Protein AF-A0A8T6VFJ3-F1 (afdb_monomer_lite)

Sequence (61 aa):
ENCTKCPRLAEYIRDVAKNKVKRFADQDYYGKPLSGFGDVKGKLLIVGLAPAAHGGNRTGR

Radius of gyration: 12.98 Å; chains: 1; bounding box: 31×22×35 Å

pLDDT: mean 96.12, std 3.43, range [72.81, 98.19]

Secondary structure (DSSP, 8-state):
----SSHHHHHHHHHHHHS--GGGTTS----SPPPP-S-TT-S-----S---TTTHHHH--

Foldseek 3Di:
DPDCVPVVVLVLLQCCQVVDDPVCPPAHFQSDDADDDDDPPDPDDDDDDDDDSCGCRRVSD

Structure (mmCIF, N/CA/C/O backbone):
data_AF-A0A8T6VFJ3-F1
#
_entry.id   AF-A0A8T6VFJ3-F1
#
loop_
_atom_site.group_PDB
_atom_site.id
_atom_site.type_symbol
_atom_site.label_atom_id
_atom_site.label_alt_id
_atom_site.label_comp_id
_atom_site.label_asym_id
_atom_site.label_entity_id
_atom_site.label_seq_id
_atom_site.pdbx_PDB_ins_code
_atom_site.Cartn_x
_atom_site.Cartn_y
_atom_site.Cartn_z
_atom_site.occupancy
_atom_site.B_iso_or_equiv
_atom_site.auth_seq_id
_atom_site.auth_comp_id
_atom_site.auth_asym_id
_atom_site.auth_atom_id
_atom_site.pdbx_PDB_model_num
ATOM 1 N N . GLU A 1 1 ? -0.991 12.447 3.241 1.00 72.81 1 GLU A N 1
ATOM 2 C CA . GLU A 1 1 ? -0.599 11.436 2.229 1.00 72.81 1 GLU A CA 1
ATOM 3 C C . GLU A 1 1 ? 0.804 11.635 1.624 1.00 72.81 1 GLU A C 1
ATOM 5 O O . GLU A 1 1 ? 1.194 10.858 0.768 1.00 72.81 1 GLU A O 1
ATOM 10 N N . ASN A 1 2 ? 1.622 12.589 2.100 1.00 91.38 2 ASN A N 1
ATOM 11 C CA . ASN A 1 2 ? 2.952 12.879 1.521 1.00 91.38 2 ASN A CA 1
ATOM 12 C C . ASN A 1 2 ? 4.129 12.436 2.415 1.00 91.38 2 ASN A C 1
ATOM 14 O O . ASN A 1 2 ? 5.224 12.983 2.329 1.00 91.38 2 ASN A O 1
ATOM 18 N N . CYS A 1 3 ? 3.910 11.489 3.333 1.00 95.94 3 CYS A N 1
ATOM 19 C CA . CYS A 1 3 ? 4.954 11.070 4.270 1.00 95.94 3 CYS A CA 1
ATOM 20 C C . CYS A 1 3 ? 6.050 10.260 3.559 1.00 95.94 3 CYS A C 1
ATOM 22 O O . CYS A 1 3 ? 5.760 9.266 2.897 1.00 95.94 3 CYS A O 1
ATOM 24 N N . THR A 1 4 ? 7.311 10.647 3.759 1.00 96.88 4 THR A N 1
ATOM 25 C CA . THR A 1 4 ? 8.499 9.972 3.205 1.00 96.88 4 THR A CA 1
ATOM 26 C C . THR A 1 4 ? 9.550 9.641 4.271 1.00 96.88 4 THR A C 1
ATOM 28 O O . THR A 1 4 ? 10.684 9.310 3.939 1.00 96.88 4 THR A O 1
ATOM 31 N N . LYS A 1 5 ? 9.175 9.674 5.560 1.00 98.12 5 LYS A N 1
ATOM 32 C CA . LYS A 1 5 ? 10.086 9.471 6.707 1.00 98.12 5 LYS A CA 1
ATOM 33 C C . LYS A 1 5 ? 10.817 8.125 6.718 1.00 98.12 5 LYS A C 1
ATOM 35 O O . LYS A 1 5 ? 11.831 8.000 7.392 1.00 98.12 5 LYS A O 1
ATOM 40 N N . CYS A 1 6 ? 10.306 7.125 6.002 1.00 98.06 6 CYS A N 1
ATOM 41 C CA . CYS A 1 6 ? 10.936 5.816 5.849 1.00 98.06 6 CYS A CA 1
ATOM 42 C C . CYS A 1 6 ? 11.412 5.657 4.395 1.00 98.06 6 CYS A C 1
ATOM 44 O O . CYS A 1 6 ? 10.633 5.157 3.577 1.00 98.06 6 CYS A O 1
ATOM 46 N N . PRO A 1 7 ? 12.655 6.057 4.051 1.00 98.06 7 PRO A N 1
ATOM 47 C CA . PRO A 1 7 ? 13.117 6.113 2.661 1.00 98.06 7 PRO A CA 1
ATOM 48 C C . PRO A 1 7 ? 12.963 4.780 1.930 1.00 98.06 7 PRO A C 1
ATOM 50 O O . PRO A 1 7 ? 12.335 4.736 0.876 1.00 98.06 7 PRO A O 1
ATOM 53 N N . ARG A 1 8 ? 13.396 3.682 2.568 1.00 98.19 8 ARG A N 1
ATOM 54 C CA . ARG A 1 8 ? 13.268 2.314 2.039 1.00 98.19 8 ARG A CA 1
ATOM 55 C C . ARG A 1 8 ? 11.829 1.959 1.654 1.00 98.19 8 ARG A C 1
ATOM 57 O O . ARG A 1 8 ? 11.599 1.336 0.627 1.00 98.19 8 ARG A O 1
ATOM 64 N N . LEU A 1 9 ? 10.853 2.325 2.488 1.00 97.88 9 LEU A N 1
ATOM 65 C CA . LEU A 1 9 ? 9.444 2.006 2.239 1.00 97.88 9 LEU A CA 1
ATOM 66 C C . LEU A 1 9 ? 8.846 2.912 1.168 1.00 97.88 9 LEU A C 1
ATOM 68 O O . LEU A 1 9 ? 8.137 2.427 0.295 1.00 97.88 9 LEU A O 1
ATOM 72 N N . ALA A 1 10 ? 9.143 4.211 1.228 1.00 97.44 10 ALA A N 1
ATOM 73 C CA . ALA A 1 10 ? 8.660 5.183 0.256 1.00 97.44 10 ALA A CA 1
ATOM 74 C C . ALA A 1 10 ? 9.171 4.867 -1.157 1.00 97.44 10 ALA A C 1
ATOM 76 O O . ALA A 1 10 ? 8.435 5.016 -2.128 1.00 97.44 10 ALA A O 1
ATOM 77 N N . GLU A 1 11 ? 10.420 4.420 -1.272 1.00 97.81 11 GLU A N 1
ATOM 78 C CA . GLU A 1 11 ? 10.987 3.928 -2.523 1.00 97.81 11 GLU A CA 1
ATOM 79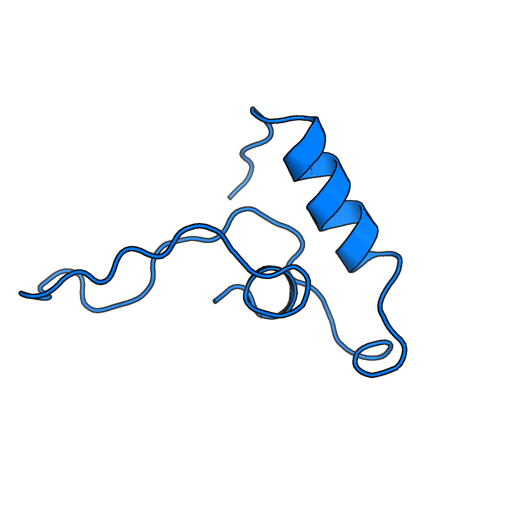 C C . GLU A 1 11 ? 10.317 2.628 -2.968 1.00 97.81 11 GLU A C 1
ATOM 81 O O . GLU A 1 11 ? 9.795 2.576 -4.077 1.00 97.81 11 GLU A O 1
ATOM 86 N N . TYR A 1 12 ? 10.228 1.630 -2.083 1.00 97.75 12 TYR A N 1
ATOM 87 C CA . TYR A 1 12 ? 9.627 0.334 -2.399 1.00 97.75 12 TYR A CA 1
ATOM 88 C C . TYR A 1 12 ? 8.194 0.445 -2.943 1.00 97.75 12 TYR A C 1
ATOM 90 O O . TYR A 1 12 ? 7.869 -0.156 -3.964 1.00 97.75 12 TYR A O 1
ATOM 98 N N . ILE A 1 13 ? 7.323 1.237 -2.308 1.00 96.88 13 ILE A N 1
ATOM 99 C CA . ILE A 1 13 ? 5.926 1.357 -2.756 1.00 96.88 13 ILE A CA 1
ATOM 100 C C . ILE A 1 13 ? 5.796 2.040 -4.125 1.00 96.88 13 ILE A C 1
ATOM 102 O O . ILE A 1 13 ? 4.911 1.672 -4.901 1.00 96.88 13 ILE A O 1
ATOM 106 N N . ARG A 1 14 ? 6.688 2.997 -4.431 1.00 97.00 14 ARG A N 1
ATOM 107 C CA . ARG A 1 14 ? 6.760 3.673 -5.735 1.00 97.00 14 ARG A CA 1
ATOM 108 C C . ARG A 1 14 ? 7.326 2.754 -6.808 1.00 97.00 14 ARG A C 1
ATOM 110 O O . ARG A 1 14 ? 6.813 2.749 -7.923 1.00 97.00 14 ARG A O 1
ATOM 117 N N . ASP A 1 15 ? 8.344 1.973 -6.464 1.00 98.12 15 ASP A N 1
ATOM 118 C CA . ASP A 1 15 ? 8.928 0.982 -7.362 1.00 98.12 15 ASP A CA 1
ATOM 119 C C . ASP A 1 15 ? 7.885 -0.057 -7.776 1.00 98.12 15 ASP A C 1
ATOM 121 O O . ASP A 1 15 ? 7.654 -0.246 -8.963 1.00 98.12 15 ASP A O 1
ATOM 125 N N . VAL A 1 16 ? 7.138 -0.619 -6.822 1.00 97.88 16 VAL A N 1
ATOM 126 C CA . VAL A 1 16 ? 6.050 -1.566 -7.114 1.00 97.88 16 VAL A CA 1
ATOM 127 C C . VAL A 1 16 ? 4.943 -0.941 -7.975 1.00 97.88 16 VAL A C 1
ATOM 129 O O . VAL A 1 16 ? 4.374 -1.612 -8.837 1.00 97.88 16 VAL A O 1
ATOM 132 N N . ALA A 1 17 ? 4.627 0.339 -7.757 1.00 97.06 17 ALA A N 1
ATOM 133 C CA . ALA A 1 17 ? 3.632 1.056 -8.554 1.00 97.06 17 ALA A CA 1
ATOM 134 C C . ALA A 1 17 ? 4.085 1.287 -10.007 1.00 97.06 17 ALA A C 1
ATOM 136 O O . ALA A 1 17 ? 3.252 1.318 -10.914 1.00 97.06 17 ALA A O 1
ATOM 137 N N . LYS A 1 18 ? 5.397 1.432 -10.231 1.00 97.62 18 LYS A N 1
ATOM 138 C CA . LYS A 1 18 ? 6.007 1.588 -11.558 1.00 97.62 18 LYS A CA 1
ATOM 139 C C . LYS A 1 18 ? 6.203 0.236 -12.251 1.00 97.62 18 LYS A C 1
ATOM 141 O O . LYS A 1 18 ? 5.808 0.064 -13.399 1.00 97.62 18 LYS A O 1
ATOM 146 N N . ASN A 1 19 ? 6.776 -0.723 -11.535 1.00 97.62 19 ASN A N 1
ATOM 147 C CA . ASN A 1 19 ? 7.147 -2.054 -12.001 1.00 97.62 19 ASN A CA 1
ATOM 148 C C . ASN A 1 19 ? 6.067 -3.070 -11.605 1.00 97.62 19 ASN A C 1
ATOM 150 O O . ASN A 1 19 ? 6.247 -3.930 -10.739 1.00 97.62 19 ASN A O 1
ATOM 154 N N . LYS A 1 20 ? 4.896 -2.934 -12.231 1.00 97.06 20 LYS A N 1
ATOM 155 C CA . LYS A 1 20 ? 3.698 -3.710 -11.893 1.00 97.06 20 LYS A CA 1
ATOM 156 C C . LYS A 1 20 ? 3.854 -5.180 -12.291 1.00 97.06 20 LYS A C 1
ATOM 158 O O . LYS A 1 20 ? 4.369 -5.514 -13.356 1.00 97.06 20 LYS A O 1
ATOM 163 N N . VAL A 1 21 ? 3.322 -6.077 -11.461 1.00 97.44 21 VAL A N 1
ATOM 164 C CA . VAL A 1 21 ? 3.206 -7.503 -11.808 1.00 97.44 21 VAL A CA 1
ATOM 165 C C . VAL A 1 21 ? 2.209 -7.709 -12.947 1.00 97.44 21 VAL A C 1
ATOM 167 O O . VAL A 1 21 ? 1.194 -7.019 -13.016 1.00 97.44 21 VAL A O 1
ATOM 170 N N . LYS A 1 22 ? 2.442 -8.728 -13.786 1.00 97.69 22 LYS A N 1
ATOM 171 C CA . LYS A 1 22 ? 1.650 -9.010 -15.000 1.00 97.69 22 LYS A CA 1
ATOM 172 C C . LYS A 1 22 ? 0.132 -9.003 -14.778 1.00 97.69 22 LYS A C 1
ATOM 174 O O . LYS A 1 22 ? -0.597 -8.453 -15.590 1.00 97.69 22 LYS A O 1
ATOM 179 N N . ARG A 1 23 ? -0.343 -9.575 -13.664 1.00 97.69 23 ARG A N 1
ATOM 180 C CA . ARG A 1 23 ? -1.780 -9.658 -13.333 1.00 97.69 23 ARG A CA 1
ATOM 181 C C . ARG A 1 23 ? -2.454 -8.311 -13.023 1.00 97.69 23 ARG A C 1
ATOM 183 O O . ARG A 1 23 ? -3.669 -8.275 -12.914 1.00 97.69 23 ARG A O 1
ATOM 190 N N . PHE A 1 24 ? -1.676 -7.247 -12.822 1.00 97.81 24 PHE A N 1
ATOM 191 C CA . PHE A 1 24 ? -2.152 -5.892 -12.519 1.00 97.81 24 PHE A CA 1
ATOM 192 C C . PHE A 1 24 ? -1.437 -4.840 -13.382 1.00 97.81 24 PHE A C 1
ATOM 194 O O . PHE A 1 24 ? -1.281 -3.699 -12.948 1.00 97.81 24 PHE A O 1
ATOM 201 N N . ALA A 1 25 ? -0.919 -5.229 -14.549 1.00 96.81 25 ALA A N 1
ATOM 202 C CA . ALA A 1 25 ? -0.079 -4.363 -15.375 1.00 96.81 25 ALA A CA 1
ATOM 203 C C . ALA A 1 25 ? -0.837 -3.135 -15.909 1.00 96.81 25 ALA A C 1
ATOM 205 O O . ALA A 1 25 ? -0.266 -2.053 -16.029 1.00 96.81 25 ALA A O 1
ATOM 206 N N . ASP A 1 26 ? -2.128 -3.305 -16.173 1.00 97.19 26 ASP A N 1
ATOM 207 C CA . ASP A 1 26 ? -3.064 -2.315 -16.703 1.00 97.19 26 ASP A CA 1
ATOM 208 C C . ASP A 1 26 ? -3.744 -1.463 -15.621 1.00 97.19 26 ASP A C 1
ATOM 210 O O . ASP A 1 26 ? -4.426 -0.495 -15.938 1.00 97.19 26 ASP A O 1
ATOM 214 N N . GLN A 1 27 ? -3.556 -1.789 -14.341 1.00 97.44 27 GLN A N 1
ATOM 215 C CA . GLN A 1 27 ? -4.225 -1.089 -13.245 1.00 97.44 27 GLN A CA 1
ATOM 216 C C . GLN A 1 27 ? -3.393 0.067 -12.719 1.00 97.44 27 GLN A C 1
ATOM 218 O O . GLN A 1 27 ? -2.176 -0.055 -12.556 1.00 97.44 27 GLN A O 1
ATOM 223 N N . ASP A 1 28 ? -4.047 1.163 -12.356 1.00 96.69 28 ASP A N 1
ATOM 224 C CA . ASP A 1 28 ? -3.400 2.246 -11.626 1.00 96.69 28 ASP A CA 1
ATOM 225 C C . ASP A 1 28 ? -3.083 1.835 -10.189 1.00 96.69 28 ASP A C 1
ATOM 227 O O . ASP A 1 28 ? -3.831 1.106 -9.534 1.00 96.69 28 ASP A O 1
ATOM 231 N N . TYR A 1 29 ? -1.925 2.284 -9.711 1.00 97.38 29 TYR A N 1
ATOM 232 C CA . TYR A 1 29 ? -1.470 2.040 -8.349 1.00 97.38 29 TYR A CA 1
ATOM 233 C C . TYR A 1 29 ? -1.518 3.335 -7.557 1.00 97.38 29 TYR A C 1
ATOM 235 O O . TYR A 1 29 ? -1.079 4.381 -8.033 1.00 97.38 29 TYR A O 1
ATOM 243 N N . TYR A 1 30 ? -1.979 3.234 -6.315 1.00 96.06 30 TYR A N 1
ATOM 244 C CA . TYR A 1 30 ? -1.983 4.345 -5.378 1.00 96.06 30 TYR A CA 1
ATOM 245 C C . TYR A 1 30 ? -0.561 4.828 -5.038 1.00 96.06 30 TYR A C 1
ATOM 247 O O . TYR A 1 30 ? -0.298 6.030 -5.083 1.00 96.06 30 TYR A O 1
ATOM 255 N N . GLY A 1 31 ? 0.373 3.913 -4.738 1.00 95.94 31 GLY A N 1
ATOM 256 C CA . GLY A 1 31 ? 1.809 4.218 -4.624 1.00 95.94 31 GLY A CA 1
ATOM 257 C C . GLY A 1 31 ? 2.189 5.194 -3.500 1.00 95.94 31 GLY A C 1
ATOM 258 O O . GLY A 1 31 ? 3.227 5.855 -3.580 1.00 95.94 31 GLY A O 1
ATOM 259 N N . LYS A 1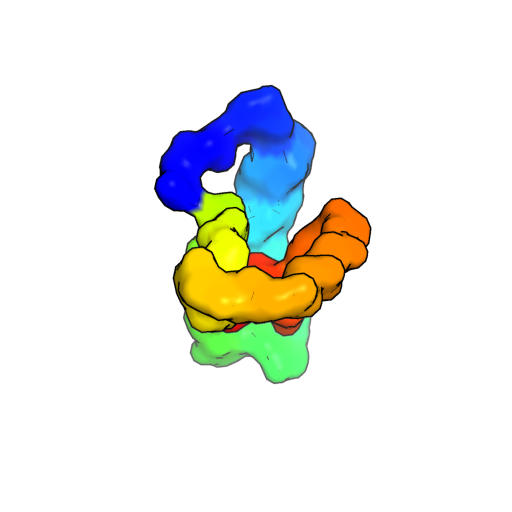 32 ? 1.335 5.340 -2.479 1.00 95.12 32 LYS A N 1
ATOM 260 C CA . LYS A 1 32 ? 1.422 6.365 -1.424 1.00 95.12 32 LYS A CA 1
ATOM 261 C C . LYS A 1 32 ? 1.052 5.792 -0.044 1.00 95.12 32 LYS A C 1
ATOM 263 O O . LYS A 1 32 ? 0.441 4.725 0.030 1.00 95.12 32 LYS A O 1
ATOM 268 N N . PRO A 1 33 ? 1.388 6.487 1.064 1.00 96.00 33 PRO A N 1
ATOM 269 C CA . PRO A 1 33 ? 0.922 6.127 2.403 1.00 96.00 33 PRO A CA 1
ATOM 270 C C . PRO A 1 33 ? -0.605 6.019 2.487 1.00 96.00 33 PRO A C 1
ATOM 272 O O . PRO A 1 33 ? -1.313 6.934 2.059 1.00 96.00 33 PRO A O 1
ATOM 275 N N . LEU A 1 34 ? -1.093 4.922 3.071 1.00 94.69 34 LEU A N 1
ATOM 276 C CA . LEU A 1 34 ? -2.520 4.670 3.256 1.00 94.69 34 LEU A CA 1
ATOM 277 C C . LEU A 1 34 ? -3.089 5.416 4.455 1.00 94.69 34 LEU A C 1
ATOM 279 O O . LEU A 1 34 ? -2.496 5.434 5.534 1.00 94.69 34 LEU A O 1
ATOM 283 N N . SER A 1 35 ? -4.275 5.974 4.250 1.00 92.19 35 SER A N 1
ATOM 284 C CA . SER A 1 35 ? -5.127 6.471 5.323 1.00 92.19 35 SER A CA 1
ATOM 285 C C . SER A 1 35 ? -5.929 5.309 5.913 1.00 92.19 35 SER A C 1
ATOM 287 O O . SER A 1 35 ? -6.264 4.358 5.207 1.00 92.19 35 SER A O 1
ATOM 289 N N . GLY A 1 36 ? -6.245 5.379 7.208 1.00 92.75 36 GLY A N 1
ATOM 290 C CA . GLY A 1 36 ? -7.186 4.437 7.814 1.00 92.75 36 GLY A CA 1
ATOM 291 C C . GLY A 1 36 ? -8.568 4.537 7.159 1.00 92.75 36 GLY A C 1
ATOM 292 O O . GLY A 1 36 ? -8.951 5.597 6.663 1.00 92.75 36 GLY A O 1
ATOM 293 N N . PHE A 1 37 ? -9.318 3.438 7.173 1.00 93.00 37 PHE A N 1
ATOM 294 C CA . PHE A 1 37 ? -10.673 3.357 6.631 1.00 93.00 37 PHE A CA 1
ATOM 295 C C . PHE A 1 37 ? -11.633 2.790 7.680 1.00 93.00 37 PHE A C 1
ATOM 297 O O . PHE A 1 37 ? -11.261 1.906 8.450 1.00 93.00 37 PHE A O 1
ATOM 304 N N . GLY A 1 38 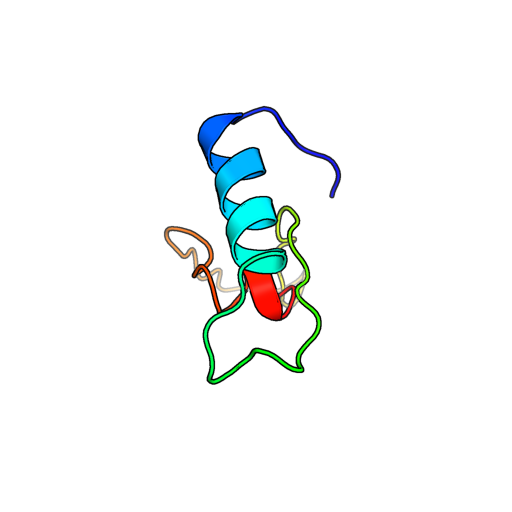? -12.872 3.281 7.683 1.00 95.19 38 GLY A N 1
ATOM 305 C CA . GLY A 1 38 ? -13.942 2.799 8.550 1.00 95.19 38 GLY A CA 1
ATOM 306 C C . GLY A 1 38 ? -14.807 3.928 9.100 1.00 95.19 38 GLY A C 1
ATOM 307 O O . GLY A 1 38 ? -14.695 5.082 8.685 1.00 95.19 38 GLY A O 1
ATOM 308 N N . ASP A 1 39 ? -15.678 3.574 10.040 1.00 97.25 39 ASP A N 1
ATOM 309 C CA . ASP A 1 39 ? -16.505 4.532 10.768 1.00 97.25 39 ASP A CA 1
ATOM 310 C C . ASP A 1 39 ? -15.676 5.237 11.852 1.00 97.25 39 ASP A C 1
ATOM 312 O O . ASP A 1 39 ? -15.107 4.593 12.734 1.00 97.25 39 ASP A O 1
ATOM 316 N N . VAL A 1 40 ? -15.654 6.570 11.821 1.00 95.81 40 VAL A N 1
ATOM 317 C CA . VAL A 1 40 ? -15.001 7.405 12.844 1.00 95.81 40 VAL A CA 1
ATOM 318 C C . VAL A 1 40 ? -15.648 7.266 14.228 1.00 95.81 40 VAL A C 1
ATOM 320 O O . VAL A 1 40 ? -15.021 7.601 15.228 1.00 95.81 40 VAL A O 1
ATOM 323 N N . LYS A 1 41 ? -16.888 6.762 14.297 1.00 97.50 41 LYS A N 1
ATOM 324 C CA . LYS A 1 41 ? -17.603 6.403 15.533 1.00 97.50 41 LYS A CA 1
ATOM 325 C C . LYS A 1 41 ? -17.588 4.893 15.813 1.00 97.50 41 LYS A C 1
ATOM 327 O O . LYS A 1 41 ? -18.330 4.423 16.679 1.00 97.50 41 LYS A O 1
ATOM 332 N N . GLY A 1 42 ? -16.764 4.131 15.092 1.00 96.94 42 GLY A N 1
ATOM 333 C CA . GLY A 1 42 ? -16.640 2.689 15.257 1.00 96.94 42 GLY A CA 1
ATOM 334 C C . GLY A 1 42 ? -16.240 2.301 16.683 1.00 96.94 42 GLY A C 1
ATOM 335 O O . GLY A 1 42 ? -15.422 2.957 17.321 1.00 96.94 42 GLY A O 1
ATOM 336 N N . LYS A 1 43 ? -16.820 1.208 17.188 1.00 98.19 43 LYS A N 1
ATOM 337 C CA . LYS A 1 43 ? -16.538 0.678 18.538 1.00 98.19 43 LYS A CA 1
ATOM 338 C C . LYS A 1 43 ? -15.472 -0.424 18.557 1.00 98.19 43 LYS A C 1
ATOM 340 O O . LYS A 1 43 ? -15.062 -0.855 19.628 1.00 98.19 43 LYS A O 1
ATOM 345 N N . LEU A 1 44 ? -15.053 -0.893 17.382 1.00 97.56 44 LEU A N 1
ATOM 346 C CA . LEU A 1 44 ? -14.034 -1.920 17.188 1.00 97.56 44 LEU A CA 1
ATOM 347 C C . LEU A 1 44 ? -13.012 -1.412 16.171 1.00 97.56 44 LEU A C 1
ATOM 349 O O . LEU A 1 44 ? -13.394 -0.939 15.101 1.00 97.56 44 LEU A O 1
ATOM 353 N N . LEU A 1 45 ? -11.727 -1.553 16.497 1.00 97.38 45 LEU A N 1
ATOM 354 C CA . LEU A 1 45 ? -10.616 -1.223 15.610 1.00 97.38 45 LEU A CA 1
ATOM 355 C C . LEU A 1 45 ? -9.844 -2.494 15.253 1.00 97.38 45 LEU A C 1
ATOM 357 O O . LEU A 1 45 ? -9.374 -3.207 16.138 1.00 97.38 45 LEU A O 1
ATOM 361 N N . ILE A 1 46 ? -9.678 -2.746 13.955 1.00 96.75 46 ILE A N 1
ATOM 362 C CA . ILE A 1 46 ? -8.812 -3.809 13.441 1.00 96.75 46 ILE A CA 1
ATOM 363 C C . ILE A 1 46 ? -7.495 -3.170 13.002 1.00 96.75 46 ILE A C 1
ATOM 365 O O . ILE A 1 46 ? -7.479 -2.331 12.102 1.00 96.75 46 ILE A O 1
ATOM 369 N N . VAL A 1 47 ? -6.391 -3.572 13.631 1.00 96.19 47 VAL A N 1
ATOM 370 C CA . VAL A 1 47 ? -5.048 -3.068 13.318 1.00 96.19 47 VAL A CA 1
ATOM 371 C C . VAL A 1 47 ? -4.275 -4.137 12.554 1.00 96.19 47 VAL A C 1
ATOM 373 O O . VAL A 1 47 ? -3.957 -5.194 13.095 1.00 96.19 47 VAL A O 1
ATOM 376 N N . GLY A 1 48 ? -3.987 -3.864 11.282 1.00 95.06 48 GLY A N 1
ATOM 377 C CA . GLY A 1 48 ? -3.108 -4.697 10.462 1.00 95.06 48 GLY A CA 1
ATOM 378 C C . GLY A 1 48 ? -1.626 -4.376 10.679 1.00 95.06 48 GLY A C 1
ATOM 379 O O . GLY A 1 48 ? -1.278 -3.338 11.234 1.00 95.06 48 GLY A O 1
ATOM 380 N N . LEU A 1 49 ? -0.745 -5.254 10.190 1.00 96.94 49 LEU A N 1
ATOM 381 C CA . LEU A 1 49 ? 0.707 -5.062 10.275 1.00 96.94 49 LEU A CA 1
ATOM 382 C C . LEU A 1 49 ? 1.207 -3.959 9.327 1.00 96.94 49 LEU A C 1
ATOM 384 O O . LEU A 1 49 ? 1.887 -3.028 9.747 1.00 96.94 49 LEU A O 1
ATOM 388 N N . ALA A 1 50 ? 0.910 -4.100 8.034 1.00 95.81 50 ALA A N 1
ATOM 389 C CA . ALA A 1 50 ? 1.352 -3.191 6.981 1.00 95.81 50 ALA A CA 1
ATOM 390 C C . ALA A 1 50 ? 0.521 -3.392 5.700 1.00 95.81 50 ALA A C 1
ATOM 392 O O . ALA A 1 50 ? -0.054 -4.467 5.502 1.00 95.81 50 ALA A O 1
ATOM 393 N N . PRO A 1 51 ? 0.491 -2.403 4.790 1.00 95.69 51 PRO A N 1
ATOM 394 C CA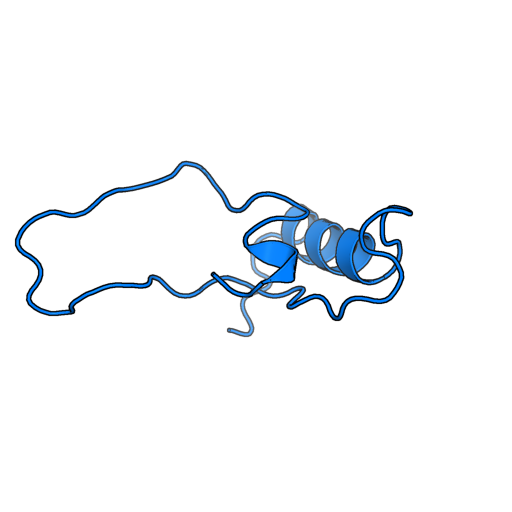 . PRO A 1 51 ? -0.136 -2.565 3.484 1.00 95.69 51 PRO A CA 1
ATOM 395 C C . PRO A 1 51 ? 0.571 -3.605 2.612 1.00 95.69 51 PRO A C 1
ATOM 397 O O . PRO A 1 51 ? 1.798 -3.624 2.509 1.00 95.69 51 PRO A O 1
ATOM 400 N N . ALA A 1 52 ? -0.206 -4.421 1.901 1.00 96.19 52 ALA A N 1
ATOM 401 C CA . ALA A 1 52 ? 0.334 -5.325 0.893 1.00 96.19 52 ALA A CA 1
ATOM 402 C C . ALA A 1 52 ? 0.772 -4.564 -0.372 1.00 96.19 52 ALA A C 1
ATOM 404 O O . ALA A 1 52 ? 0.071 -3.662 -0.842 1.00 96.19 52 ALA A O 1
ATOM 405 N N . ALA A 1 53 ? 1.874 -5.006 -0.987 1.00 97.38 53 ALA A N 1
ATOM 406 C CA . ALA A 1 53 ? 2.473 -4.399 -2.183 1.00 97.38 53 ALA A CA 1
ATOM 407 C C . ALA A 1 53 ? 1.503 -4.263 -3.377 1.00 97.38 53 ALA A C 1
ATOM 409 O O . ALA A 1 53 ? 1.574 -3.291 -4.124 1.00 97.38 53 ALA A O 1
ATOM 410 N N . HIS A 1 54 ? 0.563 -5.204 -3.526 1.00 97.62 54 HIS A N 1
ATOM 411 C CA . HIS A 1 54 ? -0.467 -5.198 -4.579 1.00 97.62 54 HIS A CA 1
ATOM 412 C C . HIS A 1 54 ? -1.906 -5.225 -4.031 1.00 97.62 54 HIS A C 1
ATOM 414 O O . HIS A 1 54 ? -2.851 -5.501 -4.775 1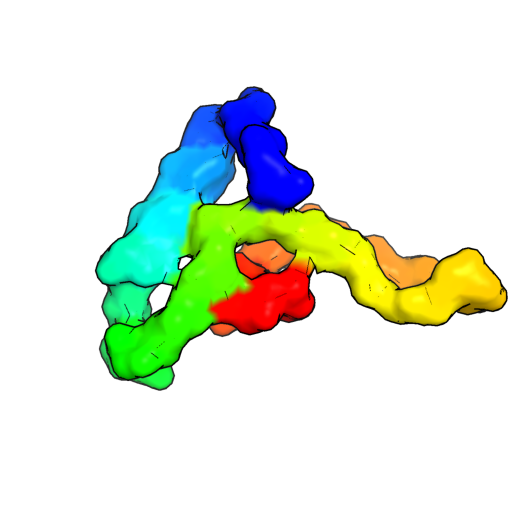.00 97.62 54 HIS A O 1
ATOM 420 N N . GLY A 1 55 ? -2.065 -5.000 -2.725 1.00 96.62 55 GLY A N 1
ATOM 421 C CA . GLY A 1 55 ? -3.352 -4.770 -2.066 1.00 96.62 55 GLY A CA 1
ATOM 422 C C . GLY A 1 55 ? -3.525 -3.272 -1.888 1.00 96.62 55 GLY A C 1
ATOM 423 O O . GLY A 1 55 ? -3.626 -2.556 -2.880 1.00 96.62 55 GLY A O 1
ATOM 424 N N . GLY A 1 56 ? -3.421 -2.794 -0.649 1.00 96.00 56 GLY A N 1
ATOM 425 C CA . GLY A 1 56 ? -3.578 -1.375 -0.353 1.00 96.00 56 GLY A CA 1
ATOM 426 C C . GLY A 1 56 ? -2.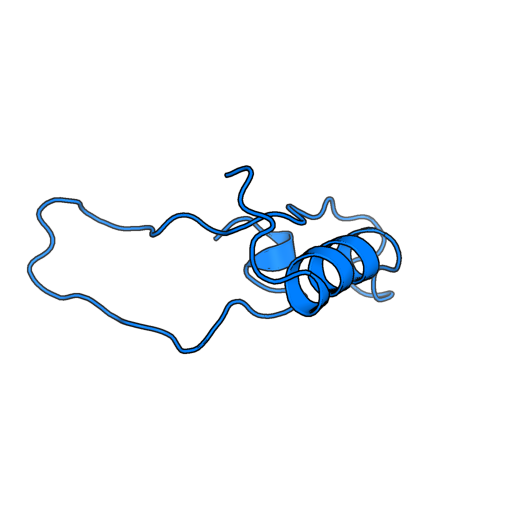621 -0.442 -1.102 1.00 96.00 56 GLY A C 1
ATOM 427 O O . GLY A 1 56 ? -3.046 0.620 -1.540 1.00 96.00 56 GLY A O 1
ATOM 428 N N . ASN A 1 57 ? -1.374 -0.835 -1.394 1.00 97.12 57 ASN A N 1
ATOM 429 C CA . ASN A 1 57 ? -0.496 0.011 -2.222 1.00 97.12 57 ASN A CA 1
ATOM 430 C C . ASN A 1 57 ? -1.002 0.191 -3.673 1.00 97.12 57 ASN A C 1
ATOM 432 O O . ASN A 1 57 ? -0.665 1.169 -4.340 1.00 97.12 57 ASN A O 1
ATOM 436 N N . ARG A 1 58 ? -1.831 -0.735 -4.164 1.00 97.38 58 ARG A N 1
ATOM 437 C CA . ARG A 1 58 ? -2.513 -0.615 -5.456 1.00 97.38 58 ARG A CA 1
ATOM 438 C C . ARG A 1 58 ? -3.828 0.147 -5.315 1.00 97.38 58 ARG A C 1
ATOM 440 O O . ARG A 1 58 ? -4.048 1.098 -6.048 1.00 97.38 58 ARG A O 1
ATOM 447 N N . THR A 1 59 ? -4.677 -0.249 -4.371 1.00 96.19 59 THR A N 1
ATOM 448 C CA . THR A 1 59 ? -6.076 0.205 -4.280 1.00 96.19 59 THR A CA 1
ATOM 449 C C . THR A 1 59 ? -6.275 1.491 -3.486 1.00 96.19 59 THR A C 1
ATOM 451 O O . THR A 1 59 ? -7.349 2.082 -3.559 1.00 96.19 59 THR A O 1
ATOM 454 N N . GLY A 1 60 ? -5.292 1.909 -2.687 1.00 94.38 60 GLY A N 1
ATOM 455 C CA . GLY A 1 60 ? -5.470 3.007 -1.740 1.00 94.38 60 GLY A CA 1
ATOM 456 C C . GLY A 1 60 ? -6.317 2.631 -0.518 1.00 94.38 60 GLY A C 1
ATOM 457 O O . GLY A 1 60 ? -6.787 3.530 0.178 1.00 94.38 60 GLY A O 1
ATOM 458 N N . ARG A 1 61 ? -6.554 1.331 -0.278 1.00 90.56 61 ARG A N 1
ATOM 459 C CA . ARG A 1 61 ? -7.419 0.801 0.791 1.00 90.56 61 ARG A CA 1
ATOM 460 C C . ARG A 1 61 ? -6.901 -0.515 1.345 1.00 90.56 61 ARG A C 1
ATOM 462 O O . ARG A 1 61 ? -6.588 -1.397 0.513 1.00 90.56 61 ARG A O 1
#